Protein AF-A0A2H4RHV3-F1 (afdb_monomer_lite)

Sequence (39 aa):
STFDAGAGIALNDNFVKLVSWYDNEYGYSNRVVDLMVHM

pLDDT: mean 95.95, std 2.72, range [84.44, 97.69]

Secondary structure (DSSP, 8-state):
-EEEEEEEEEEETTEEEEEEE--TTHHHHHHHHHHHHH-

Organism: NCBI:txid175006

Radius of gyration: 15.02 Å; chains: 1; bounding box: 28×19×35 Å

Structure (mmCIF, N/CA/C/O backbone):
data_AF-A0A2H4RHV3-F1
#
_entry.id   AF-A0A2H4RHV3-F1
#
loop_
_atom_site.group_PDB
_atom_site.id
_atom_site.type_symbol
_atom_site.label_atom_id
_atom_site.label_alt_id
_atom_site.label_comp_id
_atom_site.label_asym_id
_atom_site.label_entity_id
_atom_site.label_seq_id
_atom_site.pdbx_PDB_ins_code
_atom_site.Cartn_x
_atom_site.Cartn_y
_atom_site.Cartn_z
_atom_site.occupancy
_atom_site.B_iso_or_equiv
_atom_site.auth_seq_id
_atom_site.auth_comp_id
_atom_site.auth_asym_id
_atom_site.auth_atom_id
_atom_site.pdbx_PDB_model_num
ATOM 1 N N . SER A 1 1 ? -0.090 0.338 -5.264 1.00 84.44 1 SER A N 1
ATOM 2 C CA . SER A 1 1 ? -0.787 0.622 -3.998 1.00 84.44 1 SER A CA 1
ATOM 3 C C . SER A 1 1 ? -2.267 0.518 -4.279 1.00 84.44 1 SER A C 1
ATOM 5 O O . SER A 1 1 ? -2.762 1.284 -5.099 1.00 84.44 1 SER A O 1
ATOM 7 N N . THR A 1 2 ? -2.926 -0.463 -3.679 1.00 95.94 2 THR A N 1
ATOM 8 C CA . THR A 1 2 ? -4.342 -0.779 -3.857 1.00 95.94 2 THR A CA 1
ATOM 9 C C . THR A 1 2 ? -4.998 -0.664 -2.492 1.00 95.94 2 THR A C 1
ATOM 11 O O . THR A 1 2 ? -4.801 -1.520 -1.631 1.00 95.94 2 THR A O 1
ATOM 14 N N . PHE A 1 3 ? -5.727 0.431 -2.283 1.00 96.62 3 PHE A N 1
ATOM 15 C CA . PHE A 1 3 ? -6.380 0.716 -1.010 1.00 96.62 3 PHE A CA 1
ATOM 16 C C . PHE A 1 3 ? -7.553 -0.239 -0.769 1.00 96.62 3 PHE A C 1
ATOM 18 O O . PHE A 1 3 ? -8.407 -0.402 -1.640 1.00 96.62 3 PHE A O 1
ATOM 25 N N . ASP A 1 4 ? -7.596 -0.8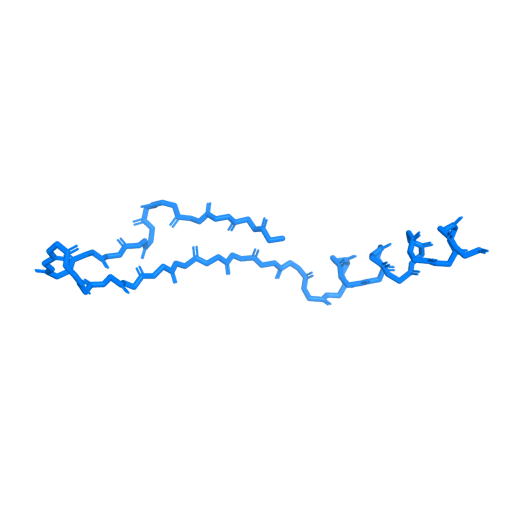40 0.420 1.00 96.12 4 ASP A N 1
ATOM 26 C CA . ASP A 1 4 ? -8.650 -1.759 0.838 1.00 96.12 4 ASP A CA 1
ATOM 27 C C . ASP A 1 4 ? -9.555 -1.080 1.872 1.00 96.12 4 ASP A C 1
ATOM 29 O O . ASP A 1 4 ? -9.232 -0.977 3.059 1.00 96.12 4 ASP A O 1
ATOM 33 N N . ALA A 1 5 ? -10.707 -0.602 1.401 1.00 94.62 5 ALA A N 1
ATOM 34 C CA . ALA A 1 5 ? -11.690 0.067 2.244 1.00 94.62 5 ALA A CA 1
ATOM 35 C C . ALA A 1 5 ? -12.402 -0.892 3.216 1.00 94.62 5 ALA A C 1
ATOM 37 O O . ALA A 1 5 ? -12.905 -0.441 4.241 1.00 94.62 5 ALA A O 1
ATOM 38 N N . GLY A 1 6 ? -12.451 -2.194 2.909 1.00 95.56 6 GLY A N 1
ATOM 39 C CA . GLY A 1 6 ? -13.129 -3.197 3.734 1.00 95.56 6 GLY A CA 1
ATOM 40 C C . GLY A 1 6 ? -12.274 -3.699 4.897 1.00 95.56 6 GLY A C 1
ATOM 41 O O . GLY A 1 6 ? -12.812 -4.069 5.937 1.00 95.56 6 GLY A O 1
ATOM 42 N N . ALA A 1 7 ? -10.948 -3.684 4.742 1.00 95.81 7 ALA A N 1
ATOM 43 C CA . ALA A 1 7 ? -9.998 -4.069 5.789 1.00 95.81 7 ALA A CA 1
ATOM 44 C C . ALA A 1 7 ? -9.602 -2.911 6.732 1.00 95.81 7 ALA A C 1
ATOM 46 O O . ALA A 1 7 ? -8.943 -3.137 7.751 1.00 95.81 7 ALA A O 1
ATOM 47 N N . GLY A 1 8 ? -9.968 -1.670 6.396 1.00 94.62 8 GLY A N 1
ATOM 48 C CA . GLY A 1 8 ? -9.720 -0.489 7.225 1.00 94.62 8 GLY A CA 1
ATOM 49 C C . GLY A 1 8 ? -10.618 -0.428 8.465 1.00 94.62 8 GLY A C 1
ATOM 50 O O . GLY A 1 8 ? -11.745 -0.915 8.459 1.00 94.62 8 GLY A O 1
ATOM 51 N N . ILE A 1 9 ? -10.128 0.192 9.543 1.00 96.50 9 ILE A N 1
ATOM 52 C CA . ILE A 1 9 ? -10.893 0.373 10.789 1.00 96.50 9 ILE A CA 1
ATOM 53 C C . ILE A 1 9 ? -10.676 1.791 11.324 1.00 96.50 9 ILE A C 1
ATOM 55 O O . ILE A 1 9 ? -9.535 2.229 11.478 1.00 96.50 9 ILE A O 1
ATOM 59 N N . ALA A 1 10 ? -11.762 2.489 11.659 1.00 97.06 10 ALA A N 1
ATOM 60 C CA . ALA A 1 10 ? -11.742 3.768 12.367 1.00 97.06 10 ALA A CA 1
ATOM 61 C C . ALA A 1 10 ? -12.230 3.577 13.809 1.00 97.06 10 ALA A C 1
ATOM 63 O O . ALA A 1 10 ? -13.309 3.030 14.024 1.00 97.06 10 ALA A O 1
ATOM 64 N N . LEU A 1 11 ? -11.437 4.007 14.795 1.00 96.44 11 LEU A N 1
ATOM 65 C CA . LEU A 1 11 ? -11.818 3.940 16.213 1.00 96.44 11 LEU A CA 1
ATOM 66 C C . LEU A 1 11 ? -12.590 5.195 16.651 1.00 96.44 11 LEU A C 1
ATOM 68 O O . LEU A 1 11 ? -13.476 5.113 17.495 1.00 96.44 11 LEU A O 1
ATOM 72 N N . ASN A 1 12 ? -12.226 6.353 16.099 1.00 96.06 12 ASN A N 1
ATOM 73 C CA . ASN A 1 12 ? -12.909 7.637 16.251 1.00 96.06 12 ASN A CA 1
ATOM 74 C C . ASN A 1 12 ? -12.530 8.560 15.079 1.00 96.06 12 ASN A C 1
ATOM 76 O O . ASN A 1 12 ? -11.691 8.193 14.254 1.00 96.06 12 ASN A O 1
ATOM 80 N N . ASP A 1 13 ? -13.099 9.766 15.047 1.00 96.12 13 ASP A N 1
ATOM 81 C CA . ASP A 1 13 ? -12.921 10.738 13.957 1.00 96.12 13 ASP A CA 1
ATOM 82 C C . ASP A 1 13 ? -11.457 11.129 13.686 1.00 96.12 13 ASP A C 1
ATOM 84 O O . ASP A 1 13 ? -11.135 11.589 12.594 1.00 96.12 13 ASP A O 1
ATOM 88 N N . ASN A 1 14 ? -10.559 10.929 14.656 1.00 96.69 14 ASN A N 1
ATOM 89 C CA . ASN A 1 14 ? -9.153 11.322 14.570 1.00 96.69 14 ASN A CA 1
ATOM 90 C C . ASN A 1 14 ? -8.177 10.135 14.616 1.00 96.69 14 ASN A C 1
ATOM 92 O O . ASN A 1 14 ? -6.964 10.345 14.573 1.00 96.69 14 ASN A O 1
ATOM 96 N N . PHE A 1 15 ? -8.663 8.894 14.725 1.00 95.25 15 PHE A N 1
ATOM 97 C CA . PHE A 1 15 ? -7.800 7.720 14.846 1.00 95.25 15 PHE A CA 1
ATOM 98 C C . PHE A 1 15 ? -8.278 6.560 13.977 1.00 95.25 15 PHE A C 1
ATOM 100 O O . PHE A 1 15 ? -9.278 5.895 14.271 1.00 95.25 15 PHE A O 1
ATOM 107 N N . VAL A 1 16 ? -7.517 6.299 12.911 1.00 96.88 16 VAL A N 1
ATOM 108 C CA . VAL A 1 16 ? -7.847 5.321 11.871 1.00 96.88 16 VAL A CA 1
ATOM 109 C C . VAL A 1 16 ? -6.647 4.442 11.522 1.00 96.88 16 VAL A C 1
ATOM 111 O O . VAL A 1 16 ? -5.503 4.895 11.507 1.00 96.88 16 VAL A O 1
ATOM 114 N N . LYS A 1 17 ? -6.916 3.176 11.204 1.00 97.19 17 LYS A N 1
ATOM 115 C CA . LYS A 1 17 ? -5.975 2.237 10.591 1.00 97.19 17 LYS A CA 1
ATOM 116 C C . LYS A 1 17 ? -6.411 1.991 9.149 1.00 97.19 17 LYS A C 1
ATOM 118 O O . LYS A 1 17 ? -7.495 1.466 8.907 1.00 97.19 17 LYS A O 1
ATOM 123 N N . LEU A 1 18 ? -5.540 2.339 8.207 1.00 97.12 18 LEU A N 1
ATOM 124 C CA . LEU A 1 18 ? -5.73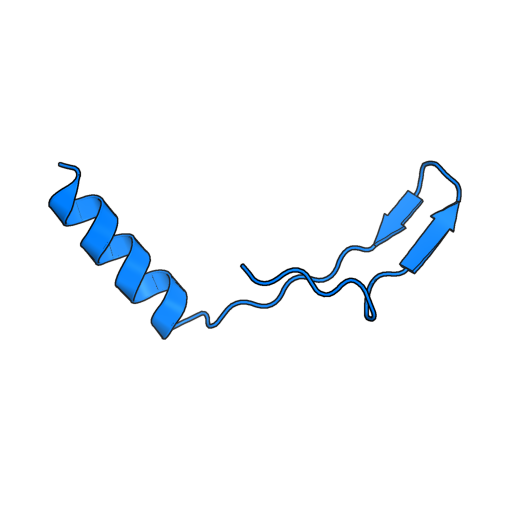1 2.109 6.776 1.00 97.12 18 LEU A CA 1
ATOM 125 C C . LEU A 1 18 ? -4.916 0.894 6.331 1.00 97.12 18 LEU A C 1
ATOM 127 O O . LEU A 1 18 ? -3.801 0.686 6.810 1.00 97.12 18 LEU A O 1
ATOM 131 N N . VAL A 1 19 ? -5.463 0.117 5.398 1.00 96.75 19 VAL A N 1
ATOM 132 C CA . VAL A 1 19 ? -4.779 -1.027 4.788 1.00 96.75 19 VAL A CA 1
ATOM 133 C C . VAL A 1 19 ? -4.661 -0.777 3.291 1.00 96.75 19 VAL A C 1
ATOM 135 O O . VAL A 1 19 ? -5.620 -0.382 2.629 1.00 96.75 19 VAL A O 1
ATOM 138 N N . SER A 1 20 ? -3.461 -0.975 2.755 1.00 96.94 20 SER A N 1
ATOM 139 C CA . SER A 1 20 ? -3.210 -0.932 1.320 1.00 96.94 20 SER A CA 1
ATOM 140 C C . SER A 1 20 ? -2.289 -2.073 0.939 1.00 96.94 20 SER A C 1
ATOM 142 O O . SER A 1 20 ? -1.271 -2.311 1.591 1.00 96.94 20 SER A O 1
ATOM 144 N N . TRP A 1 21 ? -2.650 -2.750 -0.140 1.00 97.50 21 TRP A N 1
ATOM 145 C CA . TRP A 1 21 ? -1.880 -3.839 -0.706 1.00 97.50 21 TRP A CA 1
ATOM 146 C C . TRP A 1 21 ? -0.994 -3.330 -1.835 1.00 97.50 21 TRP A C 1
ATOM 148 O O . TRP A 1 21 ? -1.318 -2.382 -2.555 1.00 97.50 21 TRP A O 1
ATOM 158 N N . TYR A 1 22 ? 0.139 -3.980 -2.034 1.00 95.88 22 TYR A N 1
ATOM 159 C CA . TYR A 1 22 ? 0.890 -3.847 -3.269 1.00 95.88 22 TYR A CA 1
ATOM 160 C C . TYR A 1 22 ? 1.660 -5.131 -3.521 1.00 95.88 22 TYR A C 1
ATOM 162 O O . TYR A 1 22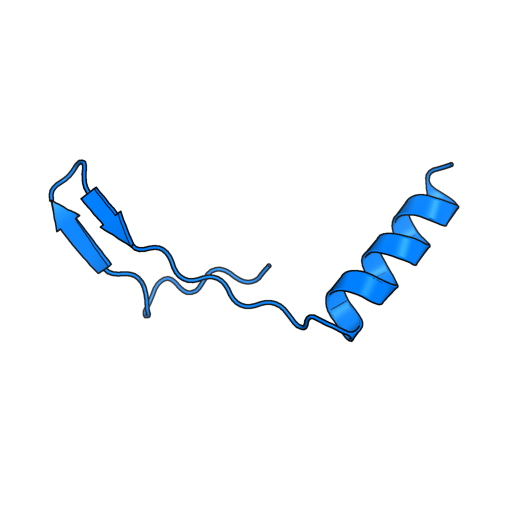 ? 2.130 -5.775 -2.587 1.00 95.88 22 TYR A O 1
ATOM 170 N N . ASP A 1 23 ? 1.775 -5.478 -4.795 1.00 97.25 23 ASP A N 1
ATOM 171 C CA . ASP A 1 23 ? 2.725 -6.485 -5.228 1.00 97.25 23 ASP A CA 1
ATOM 172 C C . ASP A 1 23 ? 4.125 -5.872 -5.123 1.00 97.25 23 ASP A C 1
ATOM 174 O O . ASP A 1 23 ? 4.438 -4.890 -5.807 1.00 97.25 23 ASP A O 1
ATOM 178 N N . ASN A 1 24 ? 4.927 -6.384 -4.194 1.00 95.12 24 ASN A N 1
ATOM 179 C CA . ASN A 1 24 ? 6.244 -5.842 -3.889 1.00 95.12 24 ASN A CA 1
ATOM 180 C C . ASN A 1 24 ? 7.269 -6.125 -4.989 1.00 95.12 24 ASN A C 1
ATOM 182 O O . ASN A 1 24 ? 8.220 -5.359 -5.119 1.00 95.12 24 ASN A O 1
ATOM 186 N N . GLU A 1 25 ? 7.082 -7.183 -5.777 1.00 96.38 25 GLU A N 1
ATOM 187 C CA . GLU A 1 25 ? 7.990 -7.532 -6.866 1.00 96.38 25 GLU A CA 1
ATOM 188 C C . GLU A 1 25 ? 7.551 -6.810 -8.136 1.00 96.38 25 GLU A C 1
ATOM 190 O O . GLU A 1 25 ? 8.247 -5.925 -8.634 1.00 96.38 25 GLU A O 1
ATOM 195 N N . TYR A 1 26 ? 6.341 -7.095 -8.611 1.00 96.56 26 TYR A N 1
ATOM 196 C CA . TYR A 1 26 ? 5.854 -6.562 -9.876 1.00 96.56 26 TYR A CA 1
ATOM 197 C C . TYR A 1 26 ? 5.611 -5.054 -9.805 1.00 96.56 26 TYR A C 1
ATOM 199 O O . TYR A 1 26 ? 5.983 -4.302 -10.711 1.00 96.56 26 TYR A O 1
ATOM 207 N N . GLY A 1 27 ? 5.008 -4.580 -8.714 1.00 95.88 27 GLY A N 1
ATOM 208 C CA . GLY A 1 27 ? 4.690 -3.167 -8.544 1.00 95.88 27 GLY A CA 1
ATOM 209 C C . GLY A 1 27 ? 5.942 -2.296 -8.492 1.00 95.88 27 GLY A C 1
ATOM 210 O O . GLY A 1 27 ? 5.972 -1.232 -9.111 1.00 95.88 27 GLY A O 1
ATOM 211 N N . TYR A 1 28 ? 6.988 -2.752 -7.802 1.00 97.12 28 TYR A N 1
ATOM 212 C CA . TYR A 1 28 ? 8.242 -2.009 -7.721 1.00 97.12 28 TYR A CA 1
ATOM 213 C C . TYR A 1 28 ? 9.021 -2.056 -9.040 1.00 97.12 28 TYR A C 1
ATOM 215 O O . TYR A 1 28 ? 9.443 -1.006 -9.524 1.00 97.12 28 TYR A O 1
ATOM 223 N N . SER A 1 29 ? 9.143 -3.231 -9.671 1.00 97.50 29 SER A N 1
ATOM 224 C CA . SER A 1 29 ? 9.840 -3.374 -10.955 1.00 97.50 29 SER A CA 1
ATOM 225 C C . SER A 1 29 ? 9.287 -2.440 -12.035 1.00 97.50 29 SER A C 1
ATOM 227 O O . SER A 1 29 ? 10.064 -1.784 -12.726 1.00 97.50 29 SER A O 1
ATOM 229 N N . ASN A 1 30 ? 7.961 -2.301 -12.145 1.00 97.25 30 ASN A N 1
ATOM 230 C CA . ASN A 1 30 ? 7.360 -1.378 -13.114 1.00 9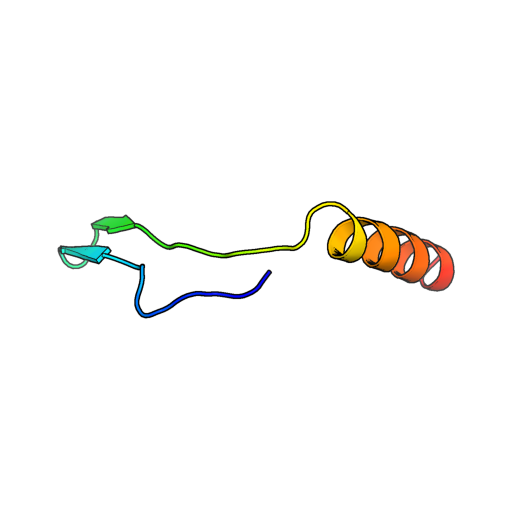7.25 30 ASN A CA 1
ATOM 231 C C . ASN A 1 30 ? 7.670 0.091 -12.796 1.00 97.25 30 ASN A C 1
ATOM 233 O O . ASN A 1 30 ? 7.991 0.858 -13.697 1.00 97.25 30 ASN A O 1
ATOM 237 N N . ARG A 1 31 ? 7.646 0.488 -11.516 1.00 97.12 31 ARG A N 1
ATOM 238 C CA . ARG A 1 31 ? 7.982 1.865 -11.117 1.00 97.12 31 ARG A CA 1
ATOM 239 C C . ARG A 1 31 ? 9.426 2.241 -11.436 1.00 97.12 31 ARG A C 1
ATOM 241 O O . ARG A 1 31 ? 9.673 3.396 -11.769 1.00 97.12 31 ARG A O 1
ATOM 248 N N . VAL A 1 32 ? 10.359 1.291 -11.369 1.00 97.69 32 VAL A N 1
ATOM 249 C CA . VAL A 1 32 ? 11.749 1.520 -11.796 1.00 97.69 32 VAL A CA 1
ATOM 250 C C . VAL A 1 32 ? 11.814 1.802 -13.298 1.00 97.69 32 VAL A C 1
ATOM 252 O O . VAL A 1 32 ? 12.458 2.767 -13.697 1.00 97.69 32 VAL A O 1
ATOM 255 N N . VAL A 1 33 ? 11.112 1.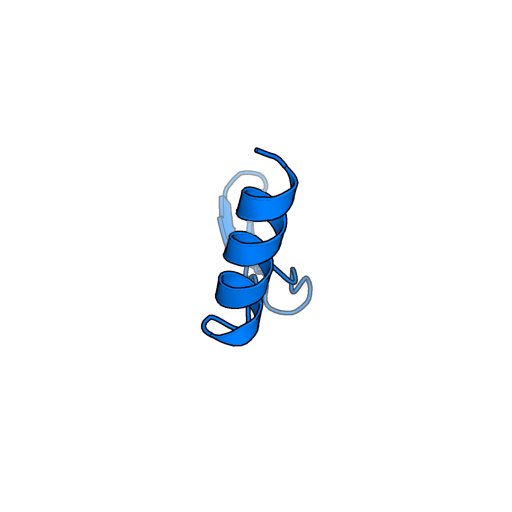022 -14.126 1.00 97.69 33 VAL A N 1
ATOM 256 C CA . VAL A 1 33 ? 11.066 1.248 -15.583 1.00 97.69 33 VAL A CA 1
ATOM 257 C C . VAL A 1 33 ? 10.429 2.596 -15.920 1.00 97.69 33 VAL A C 1
ATOM 259 O O . VAL A 1 33 ? 10.987 3.348 -16.714 1.00 97.69 33 VAL A O 1
ATOM 262 N N . ASP A 1 34 ? 9.310 2.940 -15.281 1.00 97.69 34 ASP A N 1
ATOM 263 C CA . ASP A 1 34 ? 8.651 4.234 -15.487 1.00 97.69 34 ASP A CA 1
ATOM 264 C C . ASP A 1 34 ? 9.582 5.407 -15.149 1.00 97.69 34 ASP A C 1
ATOM 266 O O . ASP A 1 34 ? 9.621 6.400 -15.875 1.00 97.69 34 ASP A O 1
ATOM 270 N N . LEU A 1 35 ? 10.367 5.283 -14.071 1.00 97.62 35 LEU A N 1
ATOM 271 C CA . LEU A 1 35 ? 11.363 6.286 -13.700 1.00 97.62 35 LEU A CA 1
ATOM 272 C C . LEU A 1 35 ? 12.464 6.409 -14.761 1.00 97.62 35 LEU A C 1
ATOM 274 O O . LEU A 1 35 ? 12.834 7.524 -15.107 1.00 97.62 35 LEU A O 1
ATOM 278 N N . MET A 1 36 ? 12.954 5.289 -15.302 1.00 97.12 36 MET A N 1
ATOM 279 C CA . MET A 1 36 ? 13.968 5.294 -16.365 1.00 97.12 36 MET A CA 1
ATOM 280 C C . MET A 1 36 ? 13.473 5.965 -17.651 1.00 97.12 36 MET A C 1
ATOM 282 O O . MET A 1 36 ? 14.273 6.574 -18.346 1.00 97.12 36 MET A O 1
ATOM 286 N N . VAL A 1 37 ? 12.179 5.855 -17.970 1.00 97.56 37 VAL A N 1
ATOM 287 C CA . VAL A 1 37 ? 11.56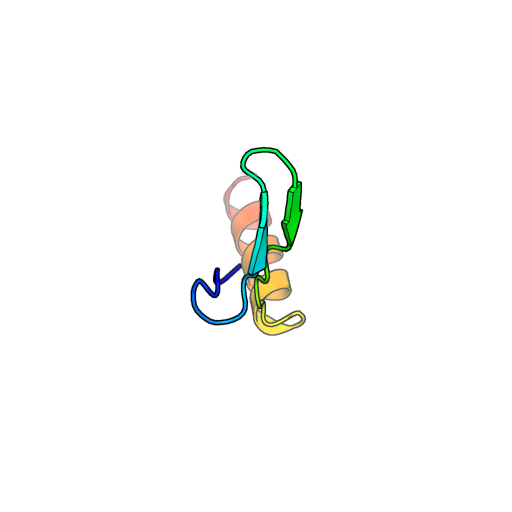0 6.530 -19.127 1.00 97.56 37 VAL A CA 1
ATOM 288 C C . VAL A 1 37 ? 11.328 8.020 -18.865 1.00 97.56 37 VAL A C 1
ATOM 290 O O . VAL A 1 37 ? 11.291 8.816 -19.799 1.00 97.56 37 VAL A O 1
ATOM 293 N N . HIS A 1 38 ? 11.125 8.404 -17.605 1.00 95.31 38 HIS A N 1
ATOM 294 C CA . HIS A 1 38 ? 10.890 9.795 -17.228 1.00 95.31 38 HIS A CA 1
ATOM 295 C C . HIS A 1 38 ? 12.169 10.655 -17.212 1.00 95.31 38 HIS A C 1
ATOM 297 O O . HIS A 1 38 ? 12.064 11.880 -17.281 1.00 95.31 38 HIS A O 1
ATOM 303 N N . MET A 1 39 ? 13.343 10.025 -17.096 1.00 85.19 39 MET A N 1
ATOM 304 C CA . MET A 1 39 ? 14.665 10.669 -17.132 1.00 85.19 39 MET A CA 1
ATOM 305 C C . MET A 1 39 ? 15.156 10.908 -18.560 1.00 85.19 39 MET A C 1
ATOM 307 O O . MET A 1 39 ? 15.804 11.960 -18.761 1.00 85.19 39 MET A O 1
#

Foldseek 3Di:
DAWDPPPKDDPDPPRIDTDDDDDPVVRVVVVVVVVVVVD

InterPro domains:
  IPR020831 Glyceraldehyde/Erythrose phosphate dehydrogenase family [PTHR10836] (1-39)